Protein AF-A0A257NE72-F1 (afdb_monomer_lite)

Structure (mmCIF, N/CA/C/O backbone):
data_AF-A0A257NE72-F1
#
_entry.id   AF-A0A257NE72-F1
#
loop_
_atom_site.group_PDB
_atom_site.id
_atom_site.type_symbol
_atom_site.label_atom_id
_atom_site.label_alt_id
_atom_site.label_comp_id
_atom_site.label_asym_id
_atom_site.label_entity_id
_atom_site.label_seq_id
_atom_site.pdbx_PDB_ins_code
_atom_site.Cartn_x
_atom_site.Cartn_y
_atom_site.Cartn_z
_atom_site.occupancy
_atom_site.B_iso_or_equiv
_atom_site.auth_seq_id
_atom_site.auth_comp_id
_atom_site.auth_asym_id
_atom_site.auth_atom_id
_atom_site.pdbx_PDB_model_num
ATOM 1 N N . GLU A 1 1 ? 6.719 5.240 9.425 1.00 55.91 1 GLU A N 1
ATOM 2 C CA . GLU A 1 1 ? 6.592 6.576 8.803 1.00 55.91 1 GLU A CA 1
ATOM 3 C C . GLU A 1 1 ? 5.202 6.959 8.255 1.00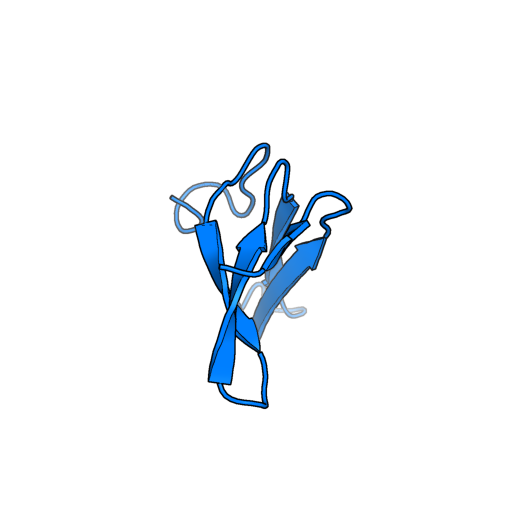 55.91 1 GLU A C 1
ATOM 5 O O . GLU A 1 1 ? 5.075 8.070 7.779 1.00 55.91 1 GLU A O 1
ATOM 10 N N . VAL A 1 2 ? 4.123 6.160 8.385 1.00 54.91 2 VAL A N 1
ATOM 11 C CA . VAL A 1 2 ? 2.721 6.680 8.269 1.00 54.91 2 VAL A CA 1
ATOM 12 C C . VAL A 1 2 ? 2.197 7.136 9.643 1.00 54.91 2 VAL A C 1
ATOM 14 O O . VAL A 1 2 ? 1.255 7.914 9.765 1.00 54.91 2 VAL A O 1
ATOM 17 N N . THR A 1 3 ? 2.834 6.639 10.700 1.00 53.47 3 THR A N 1
ATOM 18 C CA . THR A 1 3 ? 2.405 6.725 12.094 1.00 53.47 3 THR A CA 1
ATOM 19 C C . THR A 1 3 ? 2.564 8.105 12.738 1.00 53.47 3 THR A C 1
ATOM 21 O O . THR A 1 3 ? 1.936 8.330 13.761 1.00 53.47 3 THR A O 1
ATOM 24 N N . GLU A 1 4 ? 3.332 9.032 12.148 1.00 52.91 4 GLU A N 1
ATOM 25 C CA . GLU A 1 4 ? 3.576 10.366 12.738 1.00 52.91 4 GLU A CA 1
ATOM 26 C C . GLU A 1 4 ? 2.874 11.528 12.019 1.00 52.91 4 GLU A C 1
ATOM 28 O O . GLU A 1 4 ? 2.560 12.525 12.661 1.00 52.91 4 GLU A O 1
ATOM 33 N N . LYS A 1 5 ? 2.600 11.426 10.709 1.00 56.16 5 LYS A N 1
ATOM 34 C CA . LYS A 1 5 ? 2.033 12.540 9.913 1.00 56.16 5 LYS A CA 1
ATOM 35 C C . LYS A 1 5 ? 0.648 12.267 9.320 1.00 56.16 5 LYS A C 1
ATOM 37 O O . LYS A 1 5 ? 0.026 13.177 8.783 1.00 56.16 5 LYS A O 1
ATOM 42 N N . GLY A 1 6 ? 0.147 11.032 9.405 1.00 57.50 6 GLY A N 1
ATOM 43 C CA . GLY A 1 6 ? -1.178 10.659 8.894 1.00 57.50 6 GLY A CA 1
ATOM 44 C C . GLY A 1 6 ? -1.262 10.450 7.376 1.00 57.50 6 GLY A C 1
ATOM 45 O O . GLY A 1 6 ? -2.252 9.880 6.915 1.00 57.50 6 GLY A O 1
ATOM 46 N N . TYR A 1 7 ? -0.222 10.822 6.619 1.00 60.75 7 TYR A N 1
ATOM 47 C CA . TYR A 1 7 ? -0.034 10.456 5.216 1.00 60.75 7 TYR A CA 1
ATOM 48 C C . TYR A 1 7 ? 1.452 10.248 4.868 1.00 60.75 7 TYR A C 1
ATOM 50 O O . TYR A 1 7 ? 2.324 10.827 5.516 1.00 60.75 7 TYR A O 1
ATOM 58 N N . ILE A 1 8 ? 1.731 9.424 3.851 1.00 68.19 8 ILE A N 1
ATOM 59 C CA . ILE A 1 8 ? 3.018 9.384 3.135 1.00 68.19 8 ILE A CA 1
ATOM 60 C C . ILE A 1 8 ? 2.737 9.661 1.660 1.00 68.19 8 ILE A C 1
ATOM 62 O O . ILE A 1 8 ? 1.884 8.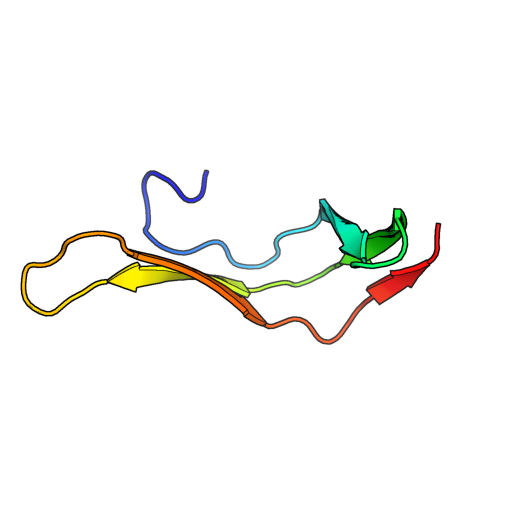998 1.065 1.00 68.19 8 ILE A O 1
ATOM 66 N N . ASP A 1 9 ? 3.474 10.600 1.082 1.00 59.09 9 ASP A N 1
ATOM 67 C CA . ASP A 1 9 ? 3.595 10.827 -0.353 1.00 59.09 9 ASP A CA 1
ATOM 68 C C . ASP A 1 9 ? 4.893 10.189 -0.888 1.00 59.09 9 ASP A C 1
ATOM 70 O O . ASP A 1 9 ? 5.835 9.929 -0.143 1.00 59.09 9 ASP A O 1
ATOM 74 N N . HIS A 1 10 ? 4.941 9.876 -2.186 1.00 64.19 10 HIS A N 1
ATOM 75 C CA . HIS A 1 10 ? 6.103 9.237 -2.830 1.00 64.19 10 HIS A CA 1
ATOM 76 C C . HIS A 1 10 ? 6.505 7.867 -2.250 1.00 64.19 10 HIS A C 1
ATOM 78 O O . HIS A 1 10 ? 7.639 7.410 -2.423 1.00 64.19 10 HIS A O 1
ATOM 84 N N . 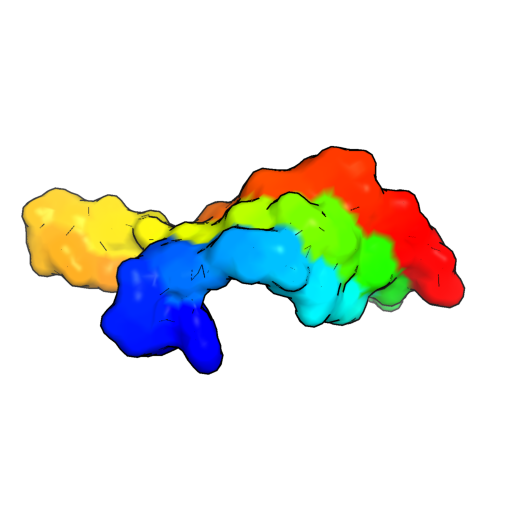TYR A 1 11 ? 5.570 7.162 -1.607 1.00 70.75 11 TYR A N 1
ATOM 85 C CA . TYR A 1 11 ? 5.843 5.848 -1.040 1.00 70.75 11 TYR A CA 1
ATOM 86 C C . TYR A 1 11 ? 6.182 4.829 -2.139 1.00 70.75 11 TYR A C 1
ATOM 88 O O . TYR A 1 11 ? 5.460 4.693 -3.134 1.00 70.75 11 TYR A O 1
ATOM 96 N N . GLN A 1 12 ? 7.257 4.069 -1.918 1.00 79.62 12 GLN A N 1
ATOM 97 C CA . GLN A 1 12 ? 7.574 2.857 -2.670 1.00 79.62 12 GLN A CA 1
ATOM 98 C C . GLN A 1 12 ? 7.522 1.651 -1.739 1.00 79.62 12 GLN A C 1
ATOM 100 O O . GLN A 1 12 ? 8.019 1.689 -0.612 1.00 79.62 12 GLN A O 1
ATOM 105 N N . GLY A 1 13 ? 6.934 0.556 -2.209 1.00 84.75 13 GLY A N 1
ATOM 106 C CA . GLY A 1 13 ? 6.884 -0.662 -1.412 1.00 84.75 13 GLY A CA 1
ATOM 107 C C . GLY A 1 13 ? 6.303 -1.847 -2.156 1.00 84.75 13 GLY A C 1
ATOM 108 O O . GLY A 1 13 ? 5.573 -1.704 -3.134 1.00 84.75 13 GLY A O 1
ATOM 109 N N . VAL A 1 14 ? 6.629 -3.041 -1.672 1.00 89.69 14 VAL A N 1
ATOM 110 C CA . VAL A 1 14 ? 6.053 -4.283 -2.187 1.00 89.69 14 VAL A CA 1
ATOM 111 C C . VAL A 1 14 ? 4.690 -4.513 -1.534 1.00 89.69 14 VAL A C 1
ATOM 113 O O . VAL A 1 14 ? 4.506 -4.303 -0.329 1.00 89.69 14 VAL A O 1
ATOM 116 N N . ARG A 1 15 ? 3.719 -4.936 -2.339 1.00 90.69 15 ARG A N 1
ATOM 117 C CA . ARG A 1 15 ? 2.392 -5.388 -1.919 1.00 90.69 15 ARG A CA 1
ATOM 118 C C . ARG A 1 15 ? 2.151 -6.801 -2.430 1.00 90.69 15 ARG A C 1
ATOM 120 O O . ARG A 1 15 ? 2.773 -7.243 -3.394 1.00 90.69 15 ARG A O 1
ATOM 127 N N . ILE A 1 16 ? 1.273 -7.518 -1.740 1.00 92.62 16 ILE A N 1
ATOM 128 C CA . ILE A 1 16 ? 0.888 -8.888 -2.075 1.00 92.62 16 ILE A CA 1
ATOM 129 C C . ILE A 1 16 ? -0.587 -8.856 -2.469 1.00 92.62 16 ILE A C 1
ATOM 131 O O . ILE A 1 16 ? -1.414 -8.344 -1.715 1.00 92.62 16 ILE A O 1
ATOM 135 N N . SER A 1 17 ? -0.912 -9.353 -3.662 1.00 91.50 17 SER A N 1
ATOM 136 C CA . SER A 1 17 ? -2.297 -9.479 -4.120 1.00 91.50 17 SER A CA 1
ATOM 137 C C . SER A 1 17 ? -3.043 -10.534 -3.301 1.00 91.50 17 SER A C 1
ATOM 139 O O . SER A 1 17 ? -2.433 -11.394 -2.666 1.00 91.50 17 SER A O 1
ATOM 141 N N . SER A 1 18 ? -4.374 -10.552 -3.388 1.00 92.31 18 SER A N 1
ATOM 142 C CA . SER A 1 18 ? -5.189 -11.629 -2.801 1.00 92.31 18 SER A CA 1
ATOM 143 C C . SER A 1 18 ? -4.802 -13.029 -3.302 1.00 92.31 18 SER A C 1
ATOM 145 O O . SER A 1 18 ? -5.023 -14.013 -2.608 1.00 92.31 18 SER A O 1
ATOM 147 N N . THR A 1 19 ? -4.179 -13.124 -4.481 1.00 94.62 19 THR A N 1
ATOM 148 C CA . THR A 1 19 ? -3.666 -14.374 -5.065 1.00 94.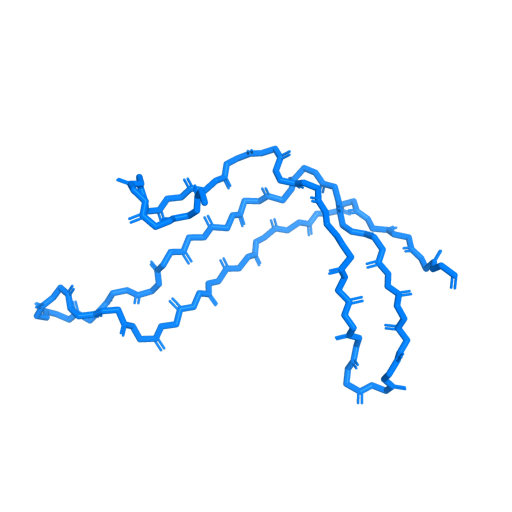62 19 THR A CA 1
ATOM 149 C C . THR A 1 19 ? -2.213 -14.680 -4.680 1.00 94.62 19 THR A C 1
ATOM 151 O O . THR A 1 19 ? -1.602 -15.561 -5.279 1.00 94.62 19 THR A O 1
ATOM 154 N N . GLY A 1 20 ? -1.607 -13.917 -3.766 1.00 94.81 20 GLY A N 1
ATOM 155 C CA . GLY A 1 20 ? -0.227 -14.117 -3.312 1.00 94.81 20 GLY A CA 1
ATOM 156 C C . GLY A 1 20 ? 0.861 -13.546 -4.231 1.00 94.81 20 GLY A C 1
ATOM 157 O O . GLY A 1 20 ? 2.046 -13.690 -3.929 1.00 94.81 20 GLY A O 1
ATOM 158 N N . LYS A 1 21 ? 0.501 -12.877 -5.337 1.00 94.81 21 LYS A N 1
ATOM 159 C CA . LYS A 1 21 ? 1.487 -12.295 -6.261 1.00 94.81 21 LYS A CA 1
ATOM 160 C C . LYS A 1 21 ? 2.057 -11.015 -5.679 1.00 94.81 21 LYS A C 1
ATOM 162 O O . LYS A 1 21 ? 1.312 -10.149 -5.220 1.00 94.81 21 LYS A O 1
ATOM 167 N N . ARG A 1 22 ? 3.379 -10.885 -5.728 1.00 94.75 22 ARG A N 1
ATOM 168 C CA . ARG A 1 22 ? 4.073 -9.681 -5.281 1.00 94.75 22 ARG A CA 1
ATOM 169 C C . ARG A 1 22 ? 4.113 -8.667 -6.413 1.00 94.75 22 ARG A C 1
ATOM 171 O O . ARG A 1 22 ? 4.340 -9.023 -7.565 1.00 94.75 22 ARG A O 1
ATOM 178 N N . PHE A 1 23 ? 3.897 -7.408 -6.077 1.00 93.31 23 PHE A N 1
ATOM 179 C CA . PHE A 1 23 ? 4.051 -6.302 -7.008 1.00 93.31 23 PHE A CA 1
ATOM 180 C C . PHE A 1 23 ? 4.616 -5.092 -6.274 1.00 93.31 23 PHE A C 1
ATOM 182 O O . PHE A 1 23 ? 4.341 -4.877 -5.091 1.00 93.31 23 PHE A O 1
ATOM 189 N N . LEU A 1 24 ? 5.440 -4.324 -6.971 1.00 91.31 24 LEU A N 1
ATOM 190 C CA . LEU A 1 24 ? 5.976 -3.064 -6.484 1.00 91.31 24 LEU A CA 1
ATOM 191 C C . LEU A 1 24 ? 5.000 -1.947 -6.849 1.00 91.31 24 LEU A C 1
ATOM 193 O O . LEU A 1 24 ? 4.596 -1.858 -8.006 1.00 91.31 24 LEU A O 1
ATOM 197 N N . ILE A 1 25 ? 4.666 -1.088 -5.887 1.00 91.00 25 ILE A N 1
ATOM 198 C CA . ILE A 1 25 ? 3.995 0.193 -6.143 1.00 91.00 25 ILE A CA 1
ATOM 199 C C . ILE A 1 25 ? 5.003 1.335 -6.004 1.00 91.00 25 ILE A C 1
ATOM 201 O O . ILE A 1 25 ? 5.913 1.263 -5.169 1.00 91.00 25 ILE A O 1
ATOM 205 N N . LYS A 1 26 ? 4.842 2.376 -6.820 1.00 87.88 26 LYS A N 1
ATOM 206 C CA . LYS A 1 26 ? 5.634 3.611 -6.781 1.00 87.88 26 LYS A CA 1
ATOM 207 C C . LYS A 1 26 ? 4.716 4.825 -6.731 1.00 87.88 26 LYS A C 1
ATOM 209 O O . LYS A 1 26 ? 3.563 4.734 -7.142 1.00 87.88 26 LYS A O 1
ATOM 214 N N . ASN A 1 27 ? 5.252 5.948 -6.247 1.00 86.75 27 ASN A N 1
ATOM 215 C CA . ASN A 1 27 ? 4.541 7.226 -6.139 1.00 86.75 27 ASN A CA 1
ATOM 216 C C . ASN A 1 27 ? 3.177 7.100 -5.446 1.00 86.75 27 ASN A C 1
ATOM 218 O O . ASN A 1 27 ? 2.224 7.791 -5.794 1.00 86.75 27 ASN A O 1
ATOM 222 N N . ALA A 1 28 ? 3.077 6.192 -4.473 1.00 87.56 28 ALA A N 1
ATOM 223 C CA . ALA A 1 28 ? 1.820 5.955 -3.794 1.00 87.56 28 ALA A CA 1
ATOM 224 C C . ALA A 1 28 ? 1.574 7.033 -2.736 1.00 87.56 28 ALA A C 1
ATOM 226 O O . ALA A 1 28 ? 2.491 7.430 -2.009 1.00 87.56 28 ALA A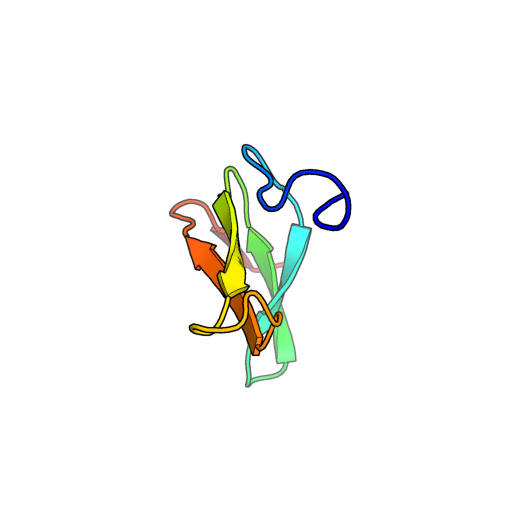 O 1
ATOM 227 N N . VAL A 1 29 ? 0.316 7.448 -2.624 1.00 88.25 29 VAL A N 1
ATOM 228 C CA . VAL A 1 29 ? -0.185 8.236 -1.499 1.00 88.25 29 VAL A CA 1
ATOM 229 C C . VAL A 1 29 ? -0.902 7.278 -0.566 1.00 88.25 29 VAL A C 1
ATOM 231 O O . VAL A 1 29 ? -1.826 6.588 -0.992 1.00 88.25 29 VAL A O 1
ATOM 234 N N . VAL A 1 30 ? -0.479 7.213 0.693 1.00 86.69 30 VAL A N 1
ATOM 235 C CA . VAL A 1 30 ? -1.093 6.358 1.721 1.00 86.69 30 VAL A CA 1
ATOM 236 C C . VAL A 1 30 ? -1.572 7.238 2.861 1.00 86.69 30 VAL A C 1
ATOM 238 O O . VAL A 1 30 ? -0.797 8.060 3.339 1.00 86.69 30 VAL A O 1
ATOM 241 N N . TRP A 1 31 ? -2.808 7.060 3.321 1.00 89.44 31 TRP A N 1
ATOM 242 C CA . TRP A 1 31 ? -3.367 7.825 4.438 1.00 89.44 31 TRP A CA 1
ATOM 243 C C . TRP A 1 31 ? -4.193 6.951 5.378 1.00 89.44 31 TRP A C 1
ATOM 245 O O . TRP A 1 31 ? -4.735 5.912 4.988 1.00 89.44 31 TRP A O 1
ATOM 255 N N . ASN A 1 32 ? -4.292 7.380 6.636 1.00 90.25 32 ASN A N 1
ATOM 256 C CA . ASN A 1 32 ? -5.140 6.722 7.625 1.00 90.25 32 ASN A CA 1
ATOM 257 C C . ASN A 1 32 ? -6.612 7.103 7.406 1.00 90.25 32 ASN A C 1
ATOM 259 O O . ASN A 1 32 ? -6.950 8.273 7.233 1.00 90.25 32 ASN A O 1
ATOM 263 N N . LEU A 1 33 ? -7.498 6.112 7.465 1.00 90.00 33 LEU A N 1
ATOM 264 C CA . LEU A 1 33 ? -8.938 6.329 7.532 1.00 90.00 33 LEU A CA 1
ATOM 265 C C . LEU A 1 33 ? -9.316 6.568 8.992 1.00 90.00 33 LEU A C 1
ATOM 267 O O . LEU A 1 33 ? -9.096 5.696 9.834 1.00 90.00 33 LEU A O 1
ATOM 271 N N . ILE A 1 34 ? -9.874 7.739 9.281 1.00 93.62 34 ILE A N 1
ATOM 272 C CA . ILE A 1 34 ? -10.304 8.134 10.624 1.00 93.62 34 ILE A CA 1
ATOM 273 C C . ILE A 1 34 ? -11.829 8.116 10.727 1.00 93.62 34 ILE A C 1
ATOM 275 O O . ILE A 1 34 ? -12.532 8.475 9.781 1.00 93.62 34 ILE A O 1
ATOM 279 N N . ASP A 1 35 ? -12.347 7.676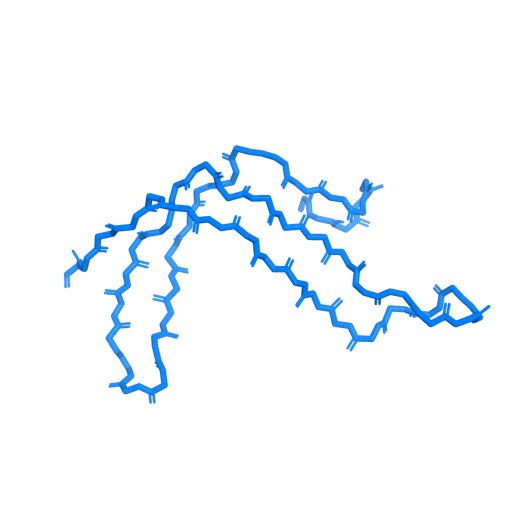 11.872 1.00 90.06 35 ASP A N 1
ATOM 280 C CA . ASP A 1 35 ? -13.765 7.800 12.199 1.00 90.06 35 ASP A CA 1
ATOM 281 C C . ASP A 1 35 ? -14.102 9.195 12.762 1.00 90.06 35 ASP A C 1
ATOM 283 O O . ASP A 1 35 ? -13.240 10.058 12.938 1.00 90.06 35 ASP A O 1
ATOM 287 N N . LYS A 1 36 ? -15.385 9.416 13.071 1.00 92.12 36 LYS A N 1
ATOM 288 C CA . LYS A 1 36 ? -15.880 10.680 13.643 1.00 92.12 36 LYS A CA 1
ATOM 289 C C . LYS A 1 36 ? -15.255 11.034 14.999 1.00 92.12 36 LYS A C 1
ATOM 291 O O . LYS A 1 36 ? -15.284 12.196 15.384 1.00 92.12 36 LYS A O 1
ATOM 296 N N . ASN A 1 37 ? -14.689 10.053 15.696 1.00 92.94 37 ASN A N 1
ATOM 297 C CA . ASN A 1 37 ? -14.039 10.202 16.993 1.00 92.94 37 ASN A CA 1
ATOM 298 C C . ASN A 1 37 ? -12.506 10.270 16.855 1.00 92.94 37 ASN A C 1
ATOM 300 O O . ASN A 1 37 ? -11.800 10.068 17.839 1.00 92.94 37 ASN A O 1
ATOM 304 N N . GLN A 1 38 ? -11.990 10.528 15.645 1.00 86.00 38 GLN A N 1
ATOM 305 C CA . GLN A 1 38 ? -10.558 10.550 15.316 1.00 86.00 38 GLN A CA 1
ATOM 306 C C . GLN A 1 38 ? -9.842 9.198 15.509 1.00 86.00 38 GLN A C 1
ATOM 308 O O . GLN A 1 38 ? -8.613 9.128 15.497 1.00 86.00 38 GLN A O 1
ATOM 313 N N . GLY A 1 39 ? -10.589 8.100 15.645 1.00 91.12 39 GLY A N 1
ATOM 314 C CA . GLY A 1 39 ? -10.034 6.756 15.748 1.00 91.12 39 GLY A CA 1
ATOM 315 C C . GLY A 1 39 ? -9.614 6.213 14.383 1.00 91.12 39 GLY A C 1
ATOM 316 O O . GLY A 1 39 ? -10.397 6.236 13.434 1.00 91.12 39 GLY A O 1
ATOM 317 N N . ILE A 1 40 ? -8.400 5.667 14.284 1.00 91.56 40 ILE A N 1
ATOM 318 C CA . ILE A 1 40 ? -7.904 5.025 13.058 1.00 91.56 40 ILE A CA 1
ATOM 319 C C . ILE A 1 40 ? -8.668 3.711 12.824 1.00 91.56 40 ILE A C 1
ATOM 321 O O . ILE A 1 40 ? -8.684 2.831 13.685 1.00 91.56 40 ILE A O 1
ATOM 325 N N . LYS A 1 41 ? -9.291 3.566 11.649 1.00 92.94 41 LYS A N 1
ATOM 326 C CA . LYS A 1 41 ? -10.033 2.360 11.219 1.00 92.94 41 LYS A CA 1
ATOM 327 C C . LYS A 1 41 ? -9.329 1.540 10.152 1.00 92.94 41 LYS A C 1
ATOM 329 O O . LYS A 1 41 ? -9.768 0.439 9.839 1.00 92.94 41 LYS A O 1
ATOM 334 N N . GLY A 1 42 ? -8.250 2.065 9.595 1.00 90.12 42 GLY A N 1
ATOM 335 C CA . GLY A 1 42 ? -7.484 1.402 8.555 1.00 90.12 42 GLY A CA 1
ATOM 336 C C . GLY A 1 42 ? -6.688 2.406 7.747 1.00 90.12 42 GLY A C 1
ATOM 337 O O . GLY A 1 42 ? -6.486 3.546 8.168 1.00 90.12 42 GLY A O 1
ATOM 338 N N . GLN A 1 43 ? -6.249 1.968 6.574 1.00 89.56 43 GLN A N 1
ATOM 339 C CA . GLN A 1 43 ? -5.474 2.776 5.645 1.00 89.56 43 GLN A CA 1
ATOM 340 C C . GLN A 1 43 ? -6.042 2.635 4.243 1.00 89.56 43 GLN A C 1
ATOM 342 O O . GLN A 1 43 ? -6.483 1.555 3.848 1.00 89.56 43 GLN A O 1
ATOM 347 N N . ALA A 1 44 ? -6.003 3.729 3.500 1.00 90.25 44 ALA A N 1
ATOM 348 C CA . ALA A 1 44 ? -6.251 3.741 2.072 1.00 90.25 44 ALA A CA 1
ATOM 349 C C . ALA A 1 44 ? -4.969 4.146 1.349 1.00 90.25 44 ALA A C 1
ATOM 351 O O . ALA A 1 44 ? -4.104 4.824 1.909 1.00 90.25 44 ALA A O 1
ATOM 352 N N . ALA A 1 45 ? -4.842 3.685 0.109 1.00 89.69 45 ALA A N 1
ATOM 353 C CA . ALA A 1 45 ? -3.724 4.021 -0.746 1.00 89.69 45 ALA A CA 1
ATOM 354 C C . ALA A 1 45 ? -4.213 4.281 -2.169 1.00 89.69 45 ALA A C 1
ATOM 356 O O . ALA A 1 45 ? -5.034 3.525 -2.689 1.00 89.69 45 ALA A O 1
ATOM 357 N N . TRP A 1 46 ? -3.670 5.318 -2.796 1.00 91.25 46 TRP A N 1
ATOM 358 C CA . TRP A 1 46 ? -3.812 5.587 -4.222 1.00 91.25 46 TRP A CA 1
ATOM 359 C C . TRP A 1 46 ? -2.440 5.488 -4.891 1.00 91.25 46 TRP A C 1
ATOM 361 O O . TRP A 1 46 ? -1.449 5.972 -4.346 1.00 91.25 46 TRP A O 1
ATOM 371 N N . PHE A 1 47 ? -2.382 4.825 -6.043 1.00 90.00 47 PHE A N 1
ATOM 372 C CA . PHE A 1 47 ? -1.183 4.665 -6.861 1.00 90.00 47 PHE A CA 1
ATOM 373 C C . PHE A 1 47 ? -1.591 4.366 -8.306 1.00 90.00 47 PHE A C 1
ATOM 375 O O . PHE A 1 47 ? -2.607 3.714 -8.549 1.00 90.00 47 PHE A O 1
ATOM 382 N N . ASP A 1 48 ? -0.778 4.806 -9.257 1.00 92.06 48 ASP A N 1
ATOM 383 C CA . ASP A 1 48 ? -0.956 4.580 -10.696 1.00 92.06 48 ASP A CA 1
ATOM 384 C C . ASP A 1 48 ? 0.228 3.819 -11.321 1.00 92.06 48 ASP A C 1
ATOM 386 O O . ASP A 1 48 ? 0.083 3.182 -12.364 1.00 92.06 48 ASP A O 1
ATOM 390 N N . GLN A 1 49 ? 1.383 3.812 -10.653 1.00 92.00 49 GLN A N 1
ATOM 391 C CA . GLN A 1 49 ? 2.591 3.118 -11.089 1.00 92.00 49 GLN A CA 1
ATOM 392 C C . GLN A 1 49 ? 2.806 1.823 -10.305 1.00 92.00 49 GLN A C 1
ATOM 394 O O . GLN A 1 49 ? 3.113 1.839 -9.108 1.00 92.00 49 GLN A O 1
ATOM 399 N N . TRP A 1 50 ? 2.702 0.689 -10.999 1.00 93.69 50 TRP A N 1
ATOM 400 C CA . TRP A 1 50 ? 2.955 -0.628 -10.422 1.00 93.69 50 TRP A CA 1
ATOM 401 C C . TRP A 1 50 ? 3.558 -1.613 -11.429 1.00 93.69 50 TRP A C 1
ATOM 403 O O . TRP A 1 50 ? 3.390 -1.469 -12.638 1.00 93.69 50 TRP A O 1
ATOM 413 N N . ALA A 1 51 ? 4.269 -2.620 -10.919 1.00 92.44 51 ALA A N 1
ATOM 414 C CA . ALA A 1 51 ? 4.824 -3.711 -11.721 1.00 92.44 51 ALA A CA 1
ATOM 415 C C . ALA A 1 51 ? 4.877 -5.016 -10.915 1.00 92.44 51 ALA A C 1
ATOM 417 O O . ALA A 1 51 ? 5.192 -4.994 -9.723 1.00 92.44 51 ALA A O 1
ATOM 418 N N . TYR A 1 52 ? 4.581 -6.149 -11.559 1.00 93.25 52 TYR A N 1
ATOM 419 C CA . TYR A 1 52 ? 4.793 -7.466 -10.950 1.00 93.25 52 TYR A CA 1
ATOM 420 C C . TYR A 1 52 ? 6.284 -7.742 -10.732 1.00 93.25 52 TYR A C 1
ATOM 422 O O . TYR A 1 52 ? 7.125 -7.255 -11.490 1.00 93.25 52 TYR A O 1
ATOM 430 N N . LEU A 1 53 ? 6.574 -8.513 -9.680 1.00 87.12 53 LEU A N 1
ATOM 431 C CA . LEU A 1 53 ? 7.902 -9.047 -9.376 1.00 87.12 53 LEU A CA 1
ATOM 432 C C . LEU A 1 53 ? 8.035 -10.494 -9.848 1.00 87.12 53 LEU A C 1
ATOM 434 O O . LEU A 1 53 ? 7.018 -11.225 -9.762 1.00 87.12 53 LEU A O 1
#

pLDDT: mean 84.12, std 13.17, range [52.91, 94.81]

Radius of gyration: 12.57 Å; chains: 1; bounding box: 24×27×29 Å

Sequence (53 aa):
EVTEKGYIDHYQGVRISSTGKRFLIKNAVVWNLIDKNQGIKGQAAWFDQWAYL

Foldseek 3Di:
DCVPPQKDFQDWDWDADPVRWIKIFTRKIKGFDADPVRDTPGMDIDGDDMDTD

Secondary structure (DSSP, 8-state):
--TTTSEEEEEEEEEE-TTS-EEEEEEEEEEEEE-TTS-EEEEEEE-SEEEE-